Protein AF-A0AAW0R6T5-F1 (afdb_monomer_lite)

Organism: NCBI:txid1337665

pLDDT: mean 81.24, std 14.95, range [31.89, 95.31]

Sequence (144 aa):
MGNAESLDEQLVSYKEAVDYGQTMMRCGTCSRRPEYLMFFTFLSDRLLQLAETVTERITTQQGSSSEAHLPVAFGGLEIDSGPEWVLLVSMMVVLQLGALQQLIGQLKASTLEARAEVVHAKAAKTEKKLEELIERITSKFKRY

Secondary structure (DSSP, 8-state):
--SHHHHHHHHHHHHHHHHHHHHHHHSTTGGG-HHHHHHHHHHHHHHHHHHHHHHHHHHHHHT--S-----EEETTEEES-HHHHHHHHHHHHHHHHHHHHHHHHHHHHHHHHTT-HHHHHHHHHHHHHHHHHHHHHHHHHTT-

Radius of gyration: 17.22 Å; chains: 1; bounding box: 47×30×44 Å

Foldseek 3Di:
DPDQVVLQVLLVVLVVLLVVLVVLLPPPVSLQDVVNLLVLLVSLLVSLVSLVVLLVVLVVVVVPPDDDQPQRDHPNDGDSDSVVVSVVSLVSSLVSLVSSLVSLVSSLVSCVVNVVVVSNVSSVVSNVSSVVVSCVSVVVVVVD

Structure (mmCIF, N/CA/C/O backbone):
data_AF-A0AAW0R6T5-F1
#
_entry.id   AF-A0AAW0R6T5-F1
#
loop_
_atom_site.group_PDB
_atom_site.id
_atom_site.type_symbol
_atom_site.label_atom_id
_atom_site.label_alt_id
_atom_site.label_comp_id
_atom_site.label_asym_id
_atom_site.label_entity_id
_atom_site.label_seq_id
_atom_site.pdbx_PDB_ins_code
_atom_site.Cartn_x
_atom_site.Cartn_y
_atom_site.Cartn_z
_atom_site.occupancy
_atom_site.B_iso_or_equiv
_atom_site.auth_seq_id
_atom_site.auth_comp_id
_atom_site.auth_asym_id
_atom_site.auth_atom_id
_atom_site.pdbx_PDB_model_num
ATOM 1 N N . MET A 1 1 ? 20.704 -13.954 -14.835 1.00 31.89 1 MET A N 1
ATOM 2 C CA . MET A 1 1 ? 19.326 -14.315 -15.234 1.00 31.89 1 MET A CA 1
ATOM 3 C C . MET A 1 1 ? 18.282 -14.209 -14.108 1.00 31.89 1 MET A C 1
ATOM 5 O O . MET A 1 1 ? 17.119 -14.336 -14.426 1.00 31.89 1 MET A O 1
ATOM 9 N N . GLY A 1 2 ? 18.607 -13.898 -12.840 1.00 46.16 2 GLY A N 1
ATOM 10 C CA . GLY A 1 2 ? 17.632 -14.012 -11.728 1.00 46.16 2 GLY A CA 1
ATOM 11 C C . GLY A 1 2 ? 16.901 -12.748 -11.231 1.00 46.16 2 GLY A C 1
ATOM 12 O O . GLY A 1 2 ? 16.327 -12.804 -10.152 1.00 46.16 2 GLY A O 1
ATOM 13 N N . ASN A 1 3 ? 16.941 -11.604 -11.929 1.00 54.88 3 ASN A N 1
ATOM 14 C CA . ASN A 1 3 ? 16.379 -10.350 -11.383 1.00 54.88 3 ASN A CA 1
ATOM 15 C C . ASN A 1 3 ? 14.966 -10.012 -11.887 1.00 54.88 3 ASN A C 1
ATOM 17 O O . ASN A 1 3 ? 14.159 -9.528 -11.095 1.00 54.88 3 ASN A O 1
ATOM 21 N N . ALA A 1 4 ? 14.664 -10.278 -13.161 1.00 53.62 4 ALA A N 1
ATOM 22 C CA . ALA A 1 4 ? 13.377 -9.947 -13.781 1.00 53.62 4 ALA A CA 1
ATOM 23 C C . ALA A 1 4 ? 12.228 -10.824 -13.258 1.00 53.62 4 ALA A C 1
ATOM 25 O O . ALA A 1 4 ? 11.238 -10.297 -12.763 1.00 53.62 4 ALA A O 1
ATOM 26 N N . GLU A 1 5 ? 12.415 -12.149 -13.242 1.00 57.56 5 GLU A N 1
ATOM 27 C CA . GLU A 1 5 ? 11.428 -13.100 -12.701 1.00 57.56 5 GLU A CA 1
ATOM 28 C C . GLU A 1 5 ? 11.093 -12.789 -11.232 1.00 57.56 5 GLU A C 1
ATOM 30 O O . GLU A 1 5 ? 9.931 -12.791 -10.836 1.00 57.56 5 GLU A O 1
ATOM 35 N N . SER A 1 6 ? 12.096 -12.379 -10.444 1.00 73.19 6 SER A N 1
ATOM 36 C CA . SER A 1 6 ? 11.890 -11.999 -9.041 1.00 73.19 6 SER A CA 1
ATOM 37 C C . SER A 1 6 ? 11.040 -10.737 -8.860 1.00 73.19 6 SER A C 1
ATOM 39 O O . SER A 1 6 ? 10.431 -10.561 -7.804 1.00 73.19 6 SER A O 1
ATOM 41 N N . LEU A 1 7 ? 11.042 -9.823 -9.837 1.00 74.88 7 LEU A N 1
ATOM 42 C CA . LEU A 1 7 ? 10.277 -8.579 -9.785 1.00 74.88 7 LEU A CA 1
ATOM 43 C C . LEU A 1 7 ? 8.826 -8.833 -10.190 1.00 74.88 7 LEU A C 1
ATOM 45 O O . LEU A 1 7 ? 7.924 -8.366 -9.501 1.00 74.88 7 LEU A O 1
ATOM 49 N N . ASP A 1 8 ? 8.610 -9.603 -11.253 1.00 76.69 8 ASP A N 1
ATOM 50 C CA . ASP A 1 8 ? 7.272 -9.970 -11.718 1.00 76.69 8 ASP A CA 1
ATOM 51 C C . ASP A 1 8 ? 6.507 -10.726 -10.626 1.00 76.69 8 ASP A C 1
ATOM 53 O O . ASP A 1 8 ? 5.381 -10.357 -10.290 1.00 76.69 8 ASP A O 1
ATOM 57 N N . GLU A 1 9 ? 7.149 -11.702 -9.978 1.00 81.56 9 GLU A N 1
ATOM 58 C CA . GLU A 1 9 ? 6.579 -12.419 -8.832 1.00 81.56 9 GLU A CA 1
ATOM 59 C C . GLU A 1 9 ? 6.234 -11.480 -7.667 1.00 81.56 9 GLU A C 1
ATOM 61 O O . GLU A 1 9 ? 5.166 -11.599 -7.063 1.00 81.56 9 GLU A O 1
ATOM 66 N N . GLN A 1 10 ? 7.106 -10.512 -7.362 1.00 82.38 10 GLN A N 1
ATOM 67 C CA . GLN A 1 10 ? 6.854 -9.527 -6.307 1.00 82.38 10 GLN A CA 1
ATOM 68 C C . GLN A 1 10 ? 5.669 -8.622 -6.645 1.00 82.38 10 GLN A C 1
ATOM 70 O O . GLN A 1 10 ? 4.834 -8.371 -5.778 1.00 82.38 10 GLN A O 1
ATOM 75 N N . LEU A 1 11 ? 5.569 -8.151 -7.889 1.00 82.38 11 LEU A N 1
ATOM 76 C CA . LEU A 1 11 ? 4.473 -7.295 -8.335 1.00 82.38 11 LEU A CA 1
ATOM 77 C C . LEU A 1 11 ? 3.144 -8.063 -8.361 1.00 82.38 11 LEU A C 1
ATOM 79 O O . LEU A 1 11 ? 2.123 -7.517 -7.941 1.00 82.38 11 LEU A O 1
ATOM 83 N N . VAL A 1 12 ? 3.145 -9.321 -8.805 1.00 86.56 12 VAL A N 1
ATOM 84 C CA . VAL A 1 12 ? 1.956 -10.185 -8.776 1.00 86.56 12 VAL A CA 1
ATOM 85 C C . VAL A 1 12 ? 1.524 -10.446 -7.336 1.00 86.56 12 VAL A C 1
ATOM 87 O O . VAL A 1 12 ? 0.376 -10.173 -6.993 1.00 86.56 12 VAL A O 1
ATOM 90 N N . SER A 1 13 ? 2.445 -10.873 -6.468 1.00 86.62 13 SER A N 1
ATOM 91 C CA . SER A 1 13 ? 2.144 -11.136 -5.057 1.00 86.62 13 SER A CA 1
ATOM 92 C C . SER A 1 13 ? 1.634 -9.885 -4.336 1.00 86.62 13 SER A C 1
ATOM 94 O O . SER A 1 13 ? 0.684 -9.962 -3.555 1.00 86.62 13 SER A O 1
ATOM 96 N N . TYR A 1 14 ? 2.208 -8.716 -4.637 1.00 89.50 14 TYR A N 1
ATOM 97 C CA . TYR A 1 14 ? 1.734 -7.436 -4.119 1.00 89.50 14 TYR A CA 1
ATOM 98 C C . TYR A 1 14 ? 0.285 -7.180 -4.522 1.00 89.50 14 TYR A C 1
ATOM 100 O O . TYR A 1 14 ? -0.553 -6.870 -3.673 1.00 89.50 14 TYR A O 1
ATOM 108 N N . LYS A 1 15 ? -0.012 -7.304 -5.821 1.00 89.62 15 LYS A N 1
ATOM 109 C CA . LYS A 1 15 ? -1.356 -7.091 -6.353 1.00 89.62 15 LYS A CA 1
ATOM 110 C C . LYS A 1 15 ? -2.359 -8.022 -5.676 1.00 89.62 15 LYS A C 1
ATOM 112 O O . LYS A 1 15 ? -3.363 -7.545 -5.159 1.00 89.62 15 LYS A O 1
ATOM 117 N N . GLU A 1 16 ? -2.067 -9.318 -5.631 1.00 92.25 16 GLU A N 1
ATOM 118 C CA . GLU A 1 16 ? -2.947 -10.307 -5.007 1.00 92.25 16 GLU A CA 1
ATOM 119 C C . GLU A 1 16 ? -3.196 -9.983 -3.532 1.00 92.25 16 GLU A C 1
ATOM 121 O O . GLU A 1 16 ? -4.340 -9.982 -3.081 1.00 92.25 16 GLU A O 1
ATOM 126 N N . ALA A 1 17 ? -2.148 -9.642 -2.780 1.00 92.81 17 ALA A N 1
ATOM 127 C CA . ALA A 1 17 ? -2.273 -9.268 -1.377 1.00 92.81 17 ALA A CA 1
ATOM 128 C C . ALA A 1 17 ? -3.179 -8.040 -1.171 1.00 92.81 17 ALA A C 1
ATOM 130 O O . ALA A 1 17 ? -3.994 -8.029 -0.243 1.00 92.81 17 ALA A O 1
ATOM 131 N N . VAL A 1 18 ? -3.072 -7.025 -2.036 1.00 92.62 18 VAL A N 1
ATOM 132 C CA . VAL A 1 18 ? -3.961 -5.856 -2.000 1.00 92.62 18 VAL A CA 1
ATOM 133 C C . VAL A 1 18 ? -5.393 -6.244 -2.363 1.00 92.62 18 VAL A C 1
ATOM 135 O O . VAL A 1 18 ? -6.311 -5.875 -1.631 1.00 92.62 18 VAL A O 1
ATOM 138 N N . ASP A 1 19 ? -5.598 -7.016 -3.428 1.00 92.19 19 ASP A N 1
ATOM 139 C CA . ASP A 1 19 ? -6.926 -7.428 -3.900 1.00 92.19 19 ASP A CA 1
ATOM 140 C C . ASP A 1 19 ? -7.666 -8.268 -2.840 1.00 92.19 19 ASP A C 1
ATOM 142 O O . ASP A 1 19 ? -8.844 -8.024 -2.536 1.00 92.19 19 ASP A O 1
ATOM 146 N N . TYR A 1 20 ? -6.967 -9.212 -2.199 1.00 91.44 20 TYR A N 1
ATOM 147 C CA . TYR A 1 20 ? -7.505 -9.976 -1.071 1.00 91.44 20 TYR A CA 1
ATOM 148 C C . TYR A 1 20 ? -7.811 -9.077 0.125 1.00 91.44 20 TYR A C 1
ATOM 150 O O . TYR A 1 20 ? -8.888 -9.191 0.718 1.00 91.44 20 TYR A O 1
ATOM 158 N N . GLY A 1 21 ? -6.904 -8.154 0.456 1.00 91.50 21 GLY A N 1
ATOM 159 C CA . GLY A 1 21 ? -7.107 -7.183 1.526 1.00 91.50 21 GLY A CA 1
ATOM 160 C C . GLY A 1 21 ? -8.363 -6.344 1.309 1.00 91.50 21 GLY A C 1
ATOM 161 O O . GLY A 1 21 ? -9.222 -6.279 2.185 1.00 91.50 21 GLY A O 1
ATOM 162 N N . GLN A 1 22 ? -8.531 -5.774 0.116 1.00 92.12 22 GLN A N 1
ATOM 163 C CA . GLN A 1 22 ? -9.703 -4.973 -0.238 1.00 92.12 22 GLN A CA 1
ATOM 164 C C . GLN A 1 22 ? -10.993 -5.797 -0.186 1.00 92.12 22 GLN A C 1
ATOM 166 O O . GLN A 1 22 ? -12.016 -5.331 0.319 1.00 92.12 22 GLN A O 1
ATOM 171 N N . THR A 1 23 ? -10.956 -7.038 -0.671 1.00 91.62 23 THR A N 1
ATOM 172 C CA . THR A 1 23 ? -12.111 -7.942 -0.621 1.00 91.62 23 THR A CA 1
ATOM 173 C C . THR A 1 23 ? -12.524 -8.230 0.821 1.00 91.62 23 THR A C 1
ATOM 175 O O . THR A 1 23 ? -13.706 -8.146 1.158 1.00 91.62 23 THR A O 1
ATOM 178 N N . MET A 1 24 ? -11.561 -8.498 1.704 1.00 90.12 24 MET A N 1
ATOM 179 C CA . MET A 1 24 ? -11.838 -8.702 3.124 1.00 90.12 24 MET A CA 1
ATOM 180 C C . MET A 1 24 ? -12.328 -7.426 3.817 1.00 90.12 24 MET A C 1
ATOM 182 O O . MET A 1 24 ? -13.231 -7.504 4.646 1.00 90.12 24 MET A O 1
ATOM 186 N N . MET A 1 25 ? -11.811 -6.251 3.456 1.00 88.88 25 MET A N 1
ATOM 187 C CA . MET A 1 25 ? -12.280 -4.973 4.005 1.00 88.88 25 MET A CA 1
ATOM 188 C C . MET A 1 25 ? -13.727 -4.643 3.614 1.00 88.88 25 MET A C 1
ATOM 190 O O . MET A 1 25 ? -14.427 -3.963 4.363 1.00 88.88 25 MET A O 1
ATOM 194 N N . ARG A 1 26 ? -14.220 -5.167 2.485 1.00 89.50 26 ARG A N 1
ATOM 195 C CA . ARG A 1 26 ? -15.638 -5.063 2.091 1.00 89.50 26 ARG A CA 1
ATOM 196 C C . ARG A 1 26 ? -16.552 -6.022 2.858 1.00 89.50 26 ARG A C 1
ATOM 198 O O . ARG A 1 26 ? -17.766 -5.827 2.869 1.00 89.50 26 ARG A O 1
ATOM 205 N N . CYS A 1 27 ? -16.007 -7.050 3.506 1.00 90.00 27 CYS A N 1
ATOM 206 C CA . CYS A 1 27 ? -16.792 -7.956 4.335 1.00 90.00 27 CYS A CA 1
ATOM 207 C C . CYS A 1 27 ? -17.103 -7.297 5.687 1.00 90.00 27 CYS A C 1
ATOM 209 O O . CYS A 1 27 ? -16.205 -7.072 6.497 1.00 90.00 27 CYS A O 1
ATOM 211 N N . GLY A 1 28 ? -18.387 -7.046 5.965 1.00 84.38 28 GLY A N 1
ATOM 212 C CA . GLY A 1 28 ? -18.832 -6.358 7.187 1.00 84.38 28 GLY A CA 1
ATOM 213 C C . GLY A 1 28 ? -18.479 -7.069 8.500 1.00 84.38 28 GLY A C 1
ATOM 214 O O . GLY A 1 28 ? -18.432 -6.435 9.553 1.00 84.38 28 GLY A O 1
ATOM 215 N N . THR A 1 29 ? -18.209 -8.376 8.459 1.00 86.56 29 THR A N 1
ATOM 216 C CA . THR A 1 29 ? -17.690 -9.120 9.615 1.00 86.56 29 THR A CA 1
ATOM 217 C C . THR A 1 29 ? -16.179 -8.961 9.742 1.00 86.56 29 THR A C 1
ATOM 219 O O . THR A 1 29 ? -15.680 -8.744 10.842 1.00 86.56 29 THR A O 1
ATOM 222 N N . CYS A 1 30 ? -15.436 -9.057 8.636 1.00 87.62 30 CYS A N 1
ATOM 223 C CA . CYS A 1 30 ? -13.978 -8.998 8.669 1.00 87.62 30 CYS A CA 1
ATOM 224 C C . CYS A 1 30 ? -13.464 -7.600 9.028 1.00 87.62 30 CYS A C 1
ATOM 226 O O . CYS A 1 30 ? -12.537 -7.477 9.825 1.00 87.62 30 CYS A O 1
ATOM 228 N N . SER A 1 31 ? -14.104 -6.551 8.510 1.00 87.75 31 SER A N 1
ATOM 229 C CA . SER A 1 31 ? -13.693 -5.160 8.718 1.00 87.75 31 SER A CA 1
ATOM 230 C C . SER A 1 31 ? -13.875 -4.656 10.151 1.00 87.75 31 SER A C 1
ATOM 232 O O . SER A 1 31 ? -13.357 -3.605 10.501 1.00 87.75 31 SER A O 1
ATOM 234 N N . ARG A 1 32 ? -14.577 -5.391 11.017 1.00 86.88 32 ARG A N 1
ATOM 235 C CA . ARG A 1 32 ? -14.823 -4.978 12.411 1.00 86.88 32 ARG A CA 1
ATOM 236 C C . ARG A 1 32 ? -14.020 -5.760 13.436 1.00 86.88 32 ARG A C 1
ATOM 238 O O . ARG A 1 32 ? -13.994 -5.381 14.604 1.00 86.88 32 ARG A O 1
ATOM 245 N N . ARG A 1 33 ? -13.382 -6.859 13.028 1.00 89.56 33 ARG A N 1
ATOM 246 C CA . ARG A 1 33 ? -12.624 -7.696 13.957 1.00 89.56 33 ARG A CA 1
ATOM 247 C C . ARG A 1 33 ? -11.239 -7.096 14.197 1.00 89.56 33 ARG A C 1
ATOM 249 O O . ARG A 1 33 ? -10.490 -6.910 13.234 1.00 89.56 33 ARG A O 1
ATOM 256 N N . PRO A 1 34 ? -10.872 -6.812 15.456 1.00 86.62 34 PRO A N 1
ATOM 257 C CA . PRO A 1 34 ? -9.607 -6.158 15.776 1.00 86.62 34 PRO A CA 1
ATOM 258 C C . PRO A 1 34 ? -8.392 -6.974 15.321 1.00 86.62 34 PRO A C 1
ATOM 260 O O . PRO A 1 34 ? -7.385 -6.394 14.920 1.00 86.62 34 PRO A O 1
ATOM 263 N N . GLU A 1 35 ? -8.489 -8.305 15.312 1.00 89.81 35 GLU A N 1
ATOM 264 C CA . GLU A 1 35 ? -7.421 -9.191 14.846 1.00 89.81 35 GLU A CA 1
ATOM 265 C C . GLU A 1 35 ? -7.139 -8.993 13.353 1.00 89.81 35 GLU A C 1
ATOM 267 O O . GLU A 1 35 ? -5.981 -8.921 12.940 1.00 89.81 35 GLU A O 1
ATOM 272 N N . TYR A 1 36 ? -8.193 -8.839 12.546 1.00 90.75 36 TYR A N 1
ATOM 273 C CA . TYR A 1 36 ? -8.057 -8.597 11.113 1.00 90.75 36 TYR A CA 1
ATOM 274 C C . TYR A 1 36 ? -7.595 -7.175 10.817 1.00 90.75 36 TYR A C 1
ATOM 276 O O . TYR A 1 36 ? -6.717 -6.993 9.983 1.00 90.75 36 TYR A O 1
ATOM 284 N N . LEU A 1 37 ? -8.094 -6.171 11.540 1.00 91.31 37 LEU A N 1
ATOM 285 C CA . LEU A 1 37 ? -7.618 -4.790 11.401 1.00 91.31 37 LEU A CA 1
ATOM 286 C C . LEU A 1 37 ? -6.115 -4.673 11.697 1.00 91.31 37 LEU A C 1
ATOM 288 O O . LEU A 1 37 ? -5.358 -4.026 10.968 1.00 91.31 37 LEU A O 1
ATOM 292 N N . MET A 1 38 ? -5.664 -5.352 12.750 1.00 91.75 38 MET A N 1
ATOM 293 C CA . MET A 1 38 ? -4.253 -5.434 13.094 1.00 91.75 38 MET A CA 1
ATOM 294 C C . MET A 1 38 ? -3.452 -6.163 12.008 1.00 91.75 38 MET A C 1
ATOM 296 O O . MET A 1 38 ? -2.427 -5.637 11.569 1.00 91.75 38 MET A O 1
ATOM 300 N N . PHE A 1 39 ? -3.939 -7.308 11.516 1.00 92.56 39 PHE A N 1
ATOM 301 C CA . PHE A 1 39 ? -3.338 -8.011 10.379 1.00 92.56 39 PHE A CA 1
ATOM 302 C C . PHE A 1 39 ? -3.216 -7.112 9.142 1.00 92.56 39 PHE A C 1
ATOM 304 O O . PHE A 1 39 ? -2.131 -7.024 8.576 1.00 92.56 39 PHE A O 1
ATOM 311 N N . PHE A 1 40 ? -4.263 -6.376 8.759 1.00 92.75 40 PHE A N 1
ATOM 312 C CA . PHE A 1 40 ? -4.216 -5.472 7.604 1.00 92.75 40 PHE A CA 1
ATOM 313 C C . PHE A 1 40 ? -3.240 -4.325 7.783 1.00 92.75 40 PHE A C 1
ATOM 315 O O . PHE A 1 40 ? -2.629 -3.886 6.812 1.00 92.75 40 PHE A O 1
ATOM 322 N N . THR A 1 41 ? -3.036 -3.866 9.014 1.00 92.50 41 THR A N 1
ATOM 323 C CA . THR A 1 41 ? -2.012 -2.858 9.281 1.00 92.50 41 THR A CA 1
ATOM 324 C C . THR A 1 41 ? -0.615 -3.438 9.076 1.00 92.50 41 THR A C 1
ATOM 326 O O . THR A 1 41 ? 0.222 -2.810 8.434 1.00 92.50 41 THR A O 1
ATOM 329 N N . PHE A 1 42 ? -0.360 -4.659 9.562 1.00 92.19 42 PHE A N 1
ATOM 330 C CA . PHE A 1 42 ? 0.902 -5.358 9.297 1.00 92.19 42 PHE A CA 1
ATO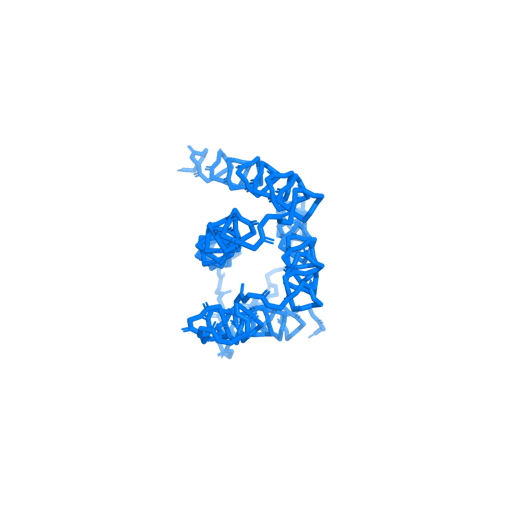M 331 C C . PHE A 1 42 ? 1.108 -5.651 7.810 1.00 92.19 42 PHE A C 1
ATOM 333 O O . PHE A 1 42 ? 2.211 -5.458 7.301 1.00 92.19 42 PHE A O 1
ATOM 340 N N . LEU A 1 43 ? 0.057 -6.078 7.110 1.00 92.81 43 LEU A N 1
ATOM 341 C CA . LEU A 1 43 ? 0.092 -6.312 5.673 1.00 92.81 43 LEU A CA 1
ATOM 342 C C . LEU A 1 43 ? 0.421 -5.018 4.922 1.00 92.81 43 LEU A C 1
ATOM 344 O O . LEU A 1 43 ? 1.311 -5.020 4.080 1.00 92.81 43 LEU A O 1
ATOM 348 N N . SER A 1 44 ? -0.230 -3.908 5.277 1.00 93.19 44 SER A N 1
ATOM 349 C CA . SER A 1 44 ? 0.004 -2.602 4.652 1.00 93.19 44 SER A CA 1
ATOM 350 C C . SER A 1 44 ? 1.439 -2.117 4.867 1.00 93.19 44 SER A C 1
ATOM 352 O O . SER A 1 44 ? 2.084 -1.674 3.920 1.00 93.19 44 SER A O 1
ATOM 354 N N . ASP A 1 45 ? 1.973 -2.268 6.084 1.00 92.81 45 ASP A N 1
ATOM 355 C CA . ASP A 1 45 ? 3.380 -1.975 6.381 1.00 92.81 45 ASP A CA 1
ATOM 356 C C . ASP A 1 45 ? 4.330 -2.845 5.544 1.00 92.81 45 ASP A C 1
ATOM 358 O O . ASP A 1 45 ? 5.344 -2.359 5.041 1.00 92.81 45 ASP A O 1
ATOM 362 N N . ARG A 1 46 ? 4.018 -4.138 5.390 1.00 91.75 46 ARG A N 1
ATOM 363 C CA . ARG A 1 46 ? 4.861 -5.063 4.629 1.00 91.75 46 ARG A CA 1
ATOM 364 C C . ARG A 1 46 ? 4.842 -4.758 3.135 1.00 91.75 46 ARG A C 1
ATOM 366 O O . ARG A 1 46 ? 5.897 -4.783 2.506 1.00 91.75 46 ARG A O 1
ATOM 373 N N . LEU A 1 47 ? 3.670 -4.454 2.586 1.00 91.94 47 LEU A N 1
ATOM 374 C CA . LEU A 1 47 ? 3.514 -4.039 1.196 1.00 91.94 47 LEU A CA 1
ATOM 375 C C . LEU A 1 47 ? 4.274 -2.736 0.940 1.00 91.94 47 LEU A C 1
ATOM 377 O O . LEU A 1 47 ? 5.036 -2.656 -0.018 1.00 91.94 47 LEU A O 1
ATOM 38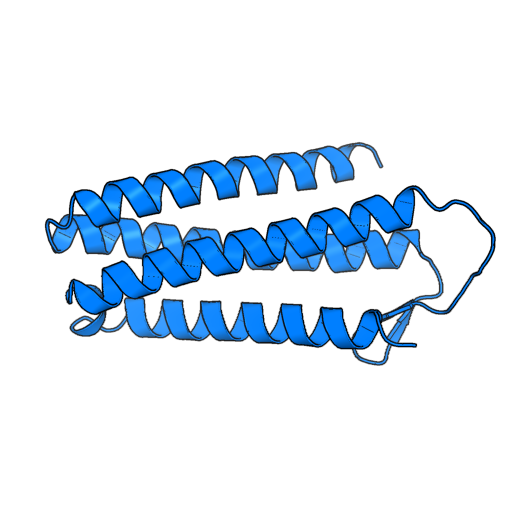1 N N . LEU A 1 48 ? 4.180 -1.755 1.839 1.00 92.75 48 LEU A N 1
ATOM 382 C CA . LEU A 1 48 ? 4.962 -0.526 1.726 1.00 92.75 48 LEU A CA 1
ATOM 383 C C . LEU A 1 48 ? 6.477 -0.802 1.657 1.00 92.75 48 LEU A C 1
ATOM 385 O O . LEU A 1 48 ? 7.139 -0.302 0.753 1.00 92.75 48 LEU A O 1
ATOM 389 N N . GLN A 1 49 ? 7.015 -1.653 2.538 1.00 90.19 49 GLN A N 1
ATOM 390 C CA . GLN A 1 49 ? 8.439 -2.034 2.515 1.00 90.19 49 GLN A CA 1
ATOM 391 C C . GLN A 1 49 ? 8.855 -2.730 1.211 1.00 90.19 49 GLN A C 1
ATOM 393 O O . GLN A 1 49 ? 9.964 -2.521 0.713 1.00 90.19 49 GLN A O 1
ATOM 398 N N . LEU A 1 50 ? 7.985 -3.580 0.657 1.00 87.69 50 LEU A N 1
ATOM 399 C CA . LEU A 1 50 ? 8.237 -4.222 -0.633 1.00 87.69 50 LEU A CA 1
ATOM 400 C C . LEU A 1 50 ? 8.312 -3.178 -1.749 1.00 87.69 50 LEU A C 1
ATOM 402 O O . LEU A 1 50 ? 9.250 -3.204 -2.542 1.00 87.69 50 LEU A O 1
ATOM 406 N N . ALA A 1 51 ? 7.389 -2.216 -1.769 1.00 87.75 51 ALA A N 1
ATOM 407 C CA . ALA A 1 51 ? 7.416 -1.148 -2.759 1.00 87.75 51 ALA A CA 1
ATOM 408 C C . ALA A 1 51 ? 8.642 -0.229 -2.613 1.00 87.75 51 ALA A C 1
ATOM 410 O O . ALA A 1 51 ? 9.218 0.180 -3.623 1.00 87.75 51 ALA A O 1
ATOM 411 N N . GLU A 1 52 ? 9.092 0.055 -1.386 1.00 88.75 52 GLU A N 1
ATOM 412 C CA . GLU A 1 52 ? 10.360 0.754 -1.136 1.00 88.75 52 GLU A CA 1
ATOM 413 C C . GLU A 1 52 ? 11.544 -0.022 -1.726 1.00 88.75 52 GLU A C 1
ATOM 415 O O . GLU A 1 52 ? 12.319 0.539 -2.499 1.00 88.75 52 GLU A O 1
ATOM 420 N N . THR A 1 53 ? 11.624 -1.326 -1.448 1.00 85.44 53 THR A N 1
ATOM 421 C CA . THR A 1 53 ? 12.693 -2.209 -1.946 1.00 85.44 53 THR A CA 1
ATOM 422 C C . THR A 1 53 ? 12.726 -2.249 -3.475 1.00 85.44 53 THR A C 1
ATOM 424 O O . THR A 1 53 ? 13.791 -2.139 -4.084 1.00 85.44 53 THR A O 1
ATOM 427 N N . VAL A 1 54 ? 11.563 -2.396 -4.116 1.00 81.81 54 VAL A N 1
ATOM 428 C CA . VAL A 1 54 ? 11.445 -2.393 -5.581 1.00 81.81 54 VAL A CA 1
ATOM 429 C C . VAL A 1 54 ? 11.886 -1.042 -6.150 1.00 81.81 54 VAL A C 1
ATOM 431 O O . VAL A 1 54 ? 12.685 -0.996 -7.083 1.00 81.81 54 VAL A O 1
ATOM 434 N N . THR A 1 55 ? 11.450 0.062 -5.540 1.00 82.44 55 THR A N 1
ATOM 435 C CA . THR A 1 55 ? 11.836 1.420 -5.952 1.00 82.44 55 THR A CA 1
ATOM 436 C C . THR A 1 55 ? 13.347 1.641 -5.852 1.00 82.44 55 THR A C 1
ATOM 438 O O . THR A 1 55 ? 13.960 2.188 -6.770 1.00 82.44 55 THR A O 1
ATOM 441 N N . GLU A 1 56 ? 13.975 1.202 -4.762 1.00 83.44 56 GLU A N 1
ATOM 442 C CA . GLU A 1 56 ? 15.424 1.307 -4.570 1.00 83.44 56 GLU A CA 1
ATOM 443 C C . GLU A 1 56 ? 16.194 0.516 -5.634 1.00 83.44 56 GLU A C 1
ATOM 445 O O . GLU A 1 56 ? 17.143 1.046 -6.223 1.00 83.44 56 GLU A O 1
ATOM 450 N N . ARG A 1 57 ? 15.747 -0.705 -5.959 1.00 78.25 57 ARG A N 1
ATOM 451 C CA . ARG A 1 57 ? 16.343 -1.542 -7.017 1.00 78.25 57 ARG A CA 1
ATOM 452 C C . ARG A 1 57 ? 16.289 -0.873 -8.388 1.00 78.25 57 ARG A C 1
ATOM 454 O O . ARG A 1 57 ? 17.298 -0.832 -9.086 1.00 78.25 57 ARG A O 1
ATOM 461 N N . ILE A 1 58 ? 15.147 -0.291 -8.748 1.00 73.69 58 ILE A N 1
ATOM 462 C CA . ILE A 1 58 ? 14.989 0.431 -10.019 1.00 73.69 58 ILE A CA 1
ATOM 463 C C . ILE A 1 58 ? 15.953 1.627 -10.074 1.00 73.69 58 ILE A C 1
ATOM 465 O O . ILE A 1 58 ? 16.632 1.849 -11.073 1.00 73.69 58 ILE A O 1
ATOM 469 N N . THR A 1 59 ? 16.073 2.380 -8.978 1.00 72.38 59 THR A N 1
ATOM 470 C CA . THR A 1 59 ? 16.922 3.585 -8.944 1.00 72.38 59 THR A CA 1
ATOM 471 C C . THR A 1 59 ? 18.420 3.283 -8.905 1.00 72.38 59 THR A C 1
ATOM 473 O O . THR A 1 59 ? 19.214 4.066 -9.416 1.00 72.38 59 THR A O 1
ATOM 476 N N . THR A 1 60 ? 18.827 2.149 -8.332 1.00 70.56 60 THR A N 1
ATOM 477 C CA . THR A 1 60 ? 20.233 1.709 -8.316 1.00 70.56 60 THR A CA 1
ATOM 478 C C . THR A 1 60 ? 20.675 1.162 -9.671 1.00 70.56 60 THR A C 1
ATOM 480 O O . THR A 1 60 ? 21.805 1.420 -10.091 1.00 70.56 60 THR A O 1
ATOM 483 N N . GLN A 1 61 ? 19.781 0.503 -10.414 1.00 65.25 61 GLN A N 1
ATOM 484 C CA . GLN A 1 61 ? 20.058 0.102 -11.796 1.00 65.25 61 GLN A CA 1
ATOM 485 C C . GLN A 1 61 ? 20.304 1.308 -12.718 1.00 65.25 61 GLN A C 1
ATOM 487 O O . GLN A 1 61 ? 21.188 1.239 -13.566 1.00 65.25 61 GLN A O 1
ATOM 492 N N . GLN A 1 62 ? 19.635 2.447 -12.496 1.00 58.88 62 GLN A N 1
ATOM 493 C CA . GLN A 1 62 ? 19.883 3.683 -13.257 1.00 58.88 62 GLN A CA 1
ATOM 494 C C . GLN A 1 62 ? 21.278 4.300 -13.036 1.00 58.88 62 GLN A C 1
ATOM 496 O O . GLN A 1 62 ? 21.768 5.012 -13.906 1.00 58.88 62 GLN A O 1
ATOM 501 N N . GLY A 1 63 ? 21.922 4.059 -11.888 1.00 53.19 63 GLY A N 1
ATOM 502 C CA . GLY A 1 6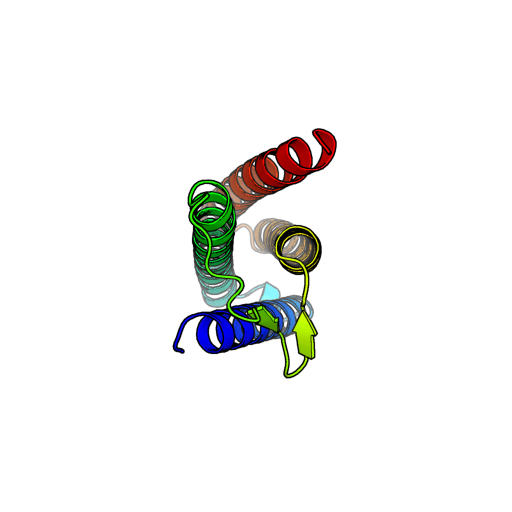3 ? 23.259 4.593 -11.584 1.00 53.19 63 GLY A CA 1
ATOM 503 C C . GLY A 1 63 ? 24.415 3.771 -12.164 1.00 53.19 63 GLY A C 1
ATOM 504 O O . GLY A 1 63 ? 25.568 4.194 -12.102 1.00 53.19 63 GLY A O 1
ATOM 505 N N . SER A 1 64 ? 24.117 2.597 -12.723 1.00 52.66 64 SER A N 1
ATOM 506 C CA . SER A 1 64 ? 25.095 1.621 -13.206 1.00 52.66 64 SER A CA 1
ATOM 507 C C . SER A 1 64 ? 25.316 1.783 -14.717 1.00 52.66 64 SER A C 1
ATOM 509 O O . SER A 1 64 ? 24.993 0.893 -15.497 1.00 52.66 64 SER A O 1
ATOM 511 N N . SER A 1 65 ? 25.833 2.937 -15.149 1.00 48.41 65 SER A N 1
ATOM 512 C CA . SER A 1 65 ? 26.148 3.237 -16.559 1.00 48.41 65 SER A CA 1
ATOM 513 C C . SER A 1 65 ? 27.376 2.470 -17.072 1.00 48.41 65 SER A C 1
ATOM 515 O O . SER A 1 65 ? 28.401 3.072 -17.384 1.00 48.41 65 SER A O 1
ATOM 517 N N . SER A 1 66 ? 27.302 1.143 -17.174 1.00 43.91 66 SER A N 1
ATOM 518 C CA . SER A 1 66 ? 28.313 0.363 -17.896 1.00 43.91 66 SER A CA 1
ATOM 519 C C . SER A 1 66 ? 27.656 -0.717 -18.758 1.00 43.91 66 SER A C 1
ATOM 521 O O . SER A 1 66 ? 27.294 -1.786 -18.281 1.00 43.91 66 SER A O 1
ATOM 523 N N . GLU A 1 67 ? 27.434 -0.343 -20.021 1.00 44.47 67 GLU A N 1
ATOM 524 C CA . GLU A 1 67 ? 27.475 -1.149 -21.256 1.00 44.47 67 GLU A CA 1
ATOM 525 C C . GLU A 1 67 ? 27.246 -2.669 -21.166 1.00 44.47 67 GLU A C 1
ATOM 527 O O . GLU A 1 67 ? 28.016 -3.473 -21.688 1.00 44.47 67 GLU A O 1
ATOM 532 N N . ALA A 1 68 ? 26.109 -3.083 -20.623 1.00 42.47 68 ALA A N 1
ATOM 533 C CA . ALA A 1 68 ? 25.510 -4.351 -21.004 1.00 42.47 68 ALA A CA 1
ATOM 534 C C . ALA A 1 68 ? 24.025 -4.106 -21.261 1.00 42.47 68 ALA A C 1
ATOM 536 O O . ALA A 1 68 ? 23.221 -4.086 -20.330 1.00 42.47 68 ALA A O 1
AT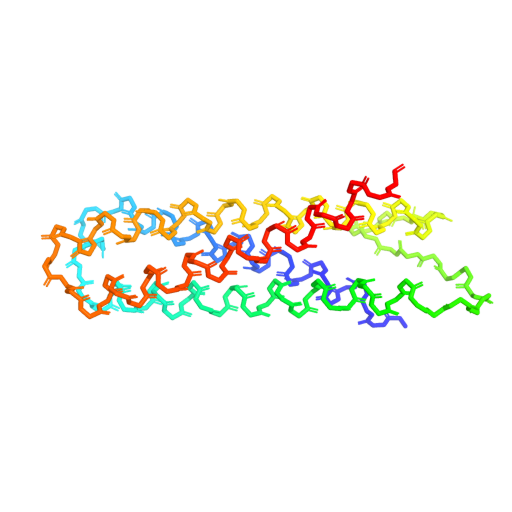OM 537 N N . HIS A 1 69 ? 23.671 -3.906 -22.536 1.00 49.09 69 HIS A N 1
ATOM 538 C CA . HIS A 1 69 ? 22.312 -4.096 -23.047 1.00 49.09 69 HIS A CA 1
ATOM 539 C C . HIS A 1 69 ? 21.941 -5.575 -22.864 1.00 49.09 69 HIS A C 1
ATOM 541 O O . HIS A 1 69 ? 21.921 -6.356 -23.811 1.00 49.09 69 HIS A O 1
ATOM 547 N N . LEU A 1 70 ? 21.749 -6.000 -21.618 1.00 48.25 70 LEU A N 1
ATOM 548 C CA . LEU A 1 70 ? 21.058 -7.242 -21.349 1.00 48.25 70 LEU A CA 1
ATOM 549 C C . LEU A 1 70 ? 19.579 -6.942 -21.563 1.00 48.25 70 LEU A C 1
ATOM 551 O O . LEU A 1 70 ? 19.081 -6.002 -20.936 1.00 48.25 70 LEU A O 1
ATOM 555 N N . PRO A 1 71 ? 18.889 -7.698 -22.424 1.00 52.72 71 PRO A N 1
ATOM 556 C CA . PRO A 1 71 ? 17.457 -7.546 -22.570 1.00 52.72 71 PRO A CA 1
ATOM 557 C C . PRO A 1 71 ? 16.792 -7.663 -21.209 1.00 52.72 71 PRO A C 1
ATOM 559 O O . PRO A 1 71 ? 16.971 -8.652 -20.486 1.00 52.72 71 PRO A O 1
ATOM 562 N N . VAL A 1 72 ? 16.075 -6.610 -20.824 1.00 61.59 72 VAL A N 1
ATOM 563 C CA . VAL A 1 72 ? 15.365 -6.602 -19.554 1.00 61.59 72 VAL A CA 1
ATOM 564 C C . VAL A 1 72 ? 13.982 -7.163 -19.833 1.00 61.59 72 VAL A C 1
ATOM 566 O O . VAL A 1 72 ? 13.133 -6.502 -20.425 1.00 61.59 72 VAL A O 1
ATOM 569 N N . ALA A 1 73 ? 13.791 -8.428 -19.468 1.00 59.22 73 ALA A N 1
ATOM 570 C CA . ALA A 1 73 ? 12.510 -9.092 -19.630 1.00 59.22 73 ALA A CA 1
ATOM 571 C C . ALA A 1 73 ? 11.497 -8.569 -18.599 1.00 59.22 73 ALA A C 1
ATOM 573 O O . ALA A 1 73 ? 11.846 -8.340 -17.438 1.00 59.22 73 ALA A O 1
ATOM 574 N N . PHE A 1 74 ? 10.247 -8.397 -19.020 1.00 60.50 74 PHE A N 1
ATOM 575 C CA . PHE A 1 74 ? 9.110 -8.102 -18.149 1.00 60.50 74 PHE A CA 1
ATOM 576 C C . PHE A 1 74 ? 7.885 -8.877 -18.641 1.00 60.50 74 PHE A C 1
ATOM 578 O O . PHE A 1 74 ? 7.427 -8.654 -19.761 1.00 60.50 74 PHE A O 1
ATOM 585 N N . GLY A 1 75 ? 7.364 -9.823 -17.856 1.00 59.16 75 GLY A N 1
ATOM 586 C CA . GLY A 1 75 ? 6.181 -10.606 -18.233 1.00 59.16 75 GLY A CA 1
ATOM 587 C C . GLY A 1 75 ? 6.322 -11.366 -19.561 1.00 59.16 75 GLY A C 1
ATOM 588 O O . GLY A 1 75 ? 5.348 -11.506 -20.297 1.00 59.16 75 GLY A O 1
ATOM 589 N N . GLY A 1 76 ? 7.539 -11.809 -19.897 1.00 63.06 76 GLY A N 1
ATOM 590 C CA . GLY A 1 76 ? 7.864 -12.476 -21.165 1.00 63.06 76 GLY A CA 1
ATOM 591 C C . GLY A 1 76 ? 8.103 -11.539 -22.358 1.00 63.06 76 GLY A C 1
ATOM 592 O O . GLY A 1 76 ? 8.399 -12.026 -23.446 1.00 63.06 76 GLY A O 1
ATOM 593 N N . LEU A 1 77 ? 7.999 -10.220 -22.169 1.00 61.66 77 LEU A N 1
ATOM 594 C CA . LEU A 1 77 ? 8.338 -9.215 -23.177 1.00 61.66 77 LEU A CA 1
ATOM 595 C C . LEU A 1 77 ? 9.795 -8.782 -23.018 1.00 61.66 77 LEU A C 1
ATOM 597 O O . LEU A 1 77 ? 10.238 -8.472 -21.913 1.00 61.66 77 LEU A O 1
ATOM 601 N N . GLU A 1 78 ? 10.523 -8.743 -24.127 1.00 67.38 78 GLU A N 1
ATOM 602 C CA . GLU A 1 78 ? 11.865 -8.173 -24.208 1.00 67.38 78 GLU A CA 1
ATOM 603 C C . GLU A 1 78 ? 11.737 -6.655 -24.380 1.00 67.38 78 GLU A C 1
ATOM 605 O O . GLU A 1 78 ? 11.102 -6.192 -25.327 1.00 67.38 78 GLU A O 1
ATOM 610 N N . ILE A 1 79 ? 12.257 -5.876 -23.424 1.00 66.56 79 ILE A N 1
ATOM 611 C CA . ILE A 1 79 ? 12.290 -4.414 -23.532 1.00 66.56 79 ILE A CA 1
ATOM 612 C C . ILE A 1 79 ? 13.701 -3.996 -23.945 1.00 66.56 79 ILE A C 1
ATOM 614 O O . ILE A 1 79 ? 14.647 -4.098 -23.161 1.00 66.56 79 ILE A O 1
ATOM 618 N N . ASP A 1 80 ? 13.818 -3.493 -25.174 1.00 65.75 80 ASP A N 1
ATOM 619 C CA . ASP A 1 80 ? 15.092 -3.130 -25.814 1.00 65.75 80 ASP A CA 1
ATOM 620 C C . ASP A 1 80 ? 15.715 -1.842 -25.236 1.00 65.75 80 ASP A C 1
ATOM 622 O O . ASP A 1 80 ? 16.879 -1.515 -25.490 1.00 65.75 80 ASP A O 1
ATOM 626 N N . SER A 1 81 ? 14.946 -1.102 -24.431 1.00 72.06 81 SER A N 1
ATOM 627 C CA . SER A 1 81 ? 15.311 0.196 -23.867 1.00 72.06 81 SER A CA 1
ATOM 628 C C . SER A 1 81 ? 15.222 0.192 -22.339 1.00 72.06 81 SER A C 1
ATOM 630 O O . SER A 1 81 ? 14.143 0.155 -21.747 1.00 72.06 81 SER A O 1
ATOM 632 N N . GLY A 1 82 ? 16.377 0.302 -21.674 1.00 72.44 82 GLY A N 1
ATOM 633 C CA . GLY A 1 82 ? 16.455 0.455 -20.215 1.00 72.44 82 GLY A CA 1
ATOM 634 C C . GLY A 1 82 ? 15.603 1.614 -19.663 1.00 72.44 82 GLY A C 1
ATOM 635 O O . GLY A 1 82 ? 14.887 1.408 -18.683 1.00 72.44 82 GLY A O 1
ATOM 636 N N . PRO A 1 83 ? 15.608 2.815 -20.278 1.00 75.25 83 PRO A N 1
ATOM 637 C CA . PRO A 1 83 ? 14.713 3.907 -19.890 1.00 75.25 83 PRO A CA 1
ATOM 638 C C . PRO A 1 83 ? 13.221 3.557 -19.966 1.00 75.25 83 PRO A C 1
ATOM 640 O O . PRO A 1 83 ? 12.471 3.905 -19.053 1.00 75.25 83 PRO A O 1
ATOM 643 N N . GLU A 1 84 ? 12.788 2.850 -21.014 1.00 76.00 84 GLU A N 1
ATOM 644 C CA . GLU A 1 84 ? 11.389 2.423 -21.162 1.00 76.00 84 GLU A CA 1
ATOM 645 C C . GLU A 1 84 ? 11.009 1.378 -20.114 1.00 76.00 84 GLU A C 1
ATOM 647 O O . GLU A 1 84 ? 9.938 1.478 -19.515 1.00 76.00 84 GLU A O 1
ATOM 652 N N . TRP A 1 85 ? 11.907 0.432 -19.821 1.00 78.06 85 TRP A N 1
ATOM 653 C CA . TRP A 1 85 ? 11.705 -0.537 -18.746 1.00 78.06 85 TRP A CA 1
ATOM 654 C C . TRP A 1 85 ? 11.538 0.165 -17.393 1.00 78.06 85 TRP A C 1
ATOM 656 O O . TRP A 1 85 ? 10.590 -0.117 -16.659 1.00 78.06 85 TRP A O 1
ATOM 666 N N . VAL A 1 86 ? 12.402 1.139 -17.078 1.00 77.81 86 VAL A N 1
ATOM 667 C CA . VAL A 1 86 ? 12.291 1.900 -15.825 1.00 77.81 86 VAL A CA 1
ATOM 668 C C . VAL A 1 86 ? 10.970 2.660 -15.764 1.00 77.81 86 VAL A C 1
ATOM 670 O O . VAL A 1 86 ? 10.311 2.635 -14.723 1.00 77.81 86 VAL A O 1
ATOM 673 N N . LEU A 1 87 ? 10.559 3.315 -16.852 1.00 80.06 87 LEU A N 1
ATOM 674 C CA . LEU A 1 87 ? 9.283 4.023 -16.908 1.00 80.06 87 LEU A CA 1
ATOM 675 C C . LEU A 1 87 ? 8.107 3.068 -16.657 1.00 80.06 87 LEU A C 1
ATOM 677 O O . LEU A 1 87 ? 7.268 3.355 -15.802 1.00 80.06 87 LEU A O 1
ATOM 681 N N . LEU A 1 88 ? 8.079 1.922 -17.344 1.00 81.31 88 LEU A N 1
ATOM 682 C CA . LEU A 1 88 ? 7.016 0.925 -17.233 1.00 81.31 88 LEU A CA 1
ATOM 683 C C . LEU A 1 88 ? 6.902 0.374 -15.809 1.00 81.31 88 LEU A C 1
ATOM 685 O O . LEU A 1 88 ? 5.833 0.449 -15.199 1.00 81.31 88 LEU A O 1
ATOM 689 N N . VAL A 1 89 ? 8.005 -0.134 -15.253 1.00 80.56 89 VAL A N 1
ATOM 690 C CA . VAL A 1 89 ? 8.007 -0.700 -13.899 1.00 80.56 89 VAL A CA 1
ATOM 691 C C . VAL A 1 89 ? 7.601 0.360 -12.882 1.00 80.56 89 VAL A C 1
ATOM 693 O O . VAL A 1 89 ? 6.825 0.090 -11.968 1.00 80.56 89 VAL A O 1
ATOM 696 N N . SER A 1 90 ? 8.062 1.594 -13.054 1.00 82.00 90 SER A N 1
ATOM 697 C CA . SER A 1 90 ? 7.725 2.669 -12.128 1.00 82.00 90 SER A CA 1
ATOM 698 C C . SER A 1 90 ? 6.256 3.068 -12.194 1.00 82.00 90 SER A C 1
ATOM 700 O O . SER A 1 90 ? 5.650 3.299 -11.149 1.00 82.00 90 SER A O 1
ATOM 702 N N . MET A 1 91 ? 5.647 3.088 -13.385 1.00 84.31 91 MET A N 1
ATOM 703 C CA . MET A 1 91 ? 4.198 3.262 -13.521 1.00 84.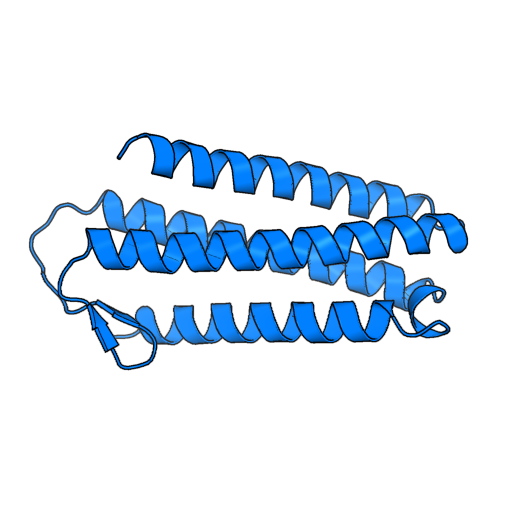31 91 MET A CA 1
ATOM 704 C C . MET A 1 91 ? 3.435 2.148 -12.798 1.00 84.31 91 MET A C 1
ATOM 706 O O . MET A 1 91 ? 2.468 2.428 -12.092 1.00 84.31 91 MET A O 1
ATOM 710 N N . MET A 1 92 ? 3.889 0.898 -12.910 1.00 84.62 92 MET A N 1
ATOM 711 C CA . MET A 1 92 ? 3.268 -0.226 -12.205 1.00 84.62 92 MET A CA 1
ATOM 712 C C . MET A 1 92 ? 3.393 -0.105 -10.688 1.00 84.62 92 MET A C 1
ATOM 714 O O . MET A 1 92 ? 2.407 -0.315 -9.983 1.00 84.62 92 MET A O 1
ATOM 718 N N . VAL A 1 93 ? 4.560 0.303 -10.185 1.00 87.19 93 VAL A N 1
ATOM 719 C CA . VAL A 1 93 ? 4.751 0.593 -8.759 1.00 87.19 93 VAL A CA 1
ATOM 720 C C . VAL A 1 93 ? 3.794 1.698 -8.313 1.00 87.19 93 VAL A C 1
ATOM 722 O O . VAL A 1 93 ? 3.094 1.517 -7.325 1.00 87.19 93 VAL A O 1
ATOM 725 N N . VAL A 1 94 ? 3.676 2.809 -9.050 1.00 87.94 94 VAL A N 1
ATOM 726 C CA . VAL A 1 94 ? 2.734 3.895 -8.709 1.00 87.94 94 VAL A CA 1
ATOM 727 C C . VAL A 1 94 ? 1.285 3.397 -8.659 1.00 87.94 94 VAL A C 1
ATOM 729 O O . VAL A 1 94 ? 0.563 3.724 -7.717 1.00 87.94 94 VAL A O 1
ATOM 732 N N . LEU A 1 95 ? 0.858 2.576 -9.624 1.00 88.00 95 LEU A N 1
ATOM 733 C CA . LEU A 1 95 ? -0.484 1.982 -9.624 1.00 88.00 95 LEU A CA 1
ATOM 734 C C . LEU A 1 95 ? -0.717 1.098 -8.390 1.00 88.00 95 LEU A C 1
ATOM 736 O O . LEU A 1 95 ? -1.766 1.186 -7.751 1.00 88.00 95 LEU A O 1
ATOM 740 N N . GLN A 1 96 ? 0.273 0.285 -8.023 1.00 89.44 96 GLN A N 1
ATOM 741 C CA . GLN A 1 96 ? 0.221 -0.562 -6.833 1.00 89.44 96 GLN A CA 1
ATOM 742 C C . GLN A 1 96 ? 0.172 0.250 -5.536 1.00 89.44 96 GLN A C 1
ATOM 744 O O . GLN A 1 96 ? -0.635 -0.050 -4.654 1.00 89.44 96 GLN A O 1
ATOM 749 N N . LEU A 1 97 ? 0.962 1.322 -5.442 1.00 91.88 97 LEU A N 1
ATOM 750 C CA . LEU A 1 97 ? 0.929 2.250 -4.313 1.00 91.88 97 LEU A CA 1
ATOM 751 C C . LEU A 1 97 ? -0.436 2.936 -4.181 1.00 91.88 97 LEU A C 1
ATOM 753 O O . LEU A 1 97 ? -0.941 3.069 -3.068 1.00 91.88 97 LEU A O 1
ATOM 757 N N . GLY A 1 98 ? -1.071 3.306 -5.296 1.00 92.31 98 GLY A N 1
ATOM 758 C CA . GLY A 1 98 ? -2.435 3.839 -5.293 1.00 92.31 98 GLY A CA 1
ATOM 759 C C . GLY A 1 98 ? -3.463 2.829 -4.770 1.00 92.31 98 GLY A C 1
ATOM 760 O O . GLY A 1 98 ? -4.326 3.176 -3.962 1.00 92.31 98 GLY A O 1
ATOM 761 N N . ALA A 1 99 ? -3.347 1.558 -5.161 1.00 92.56 99 ALA A N 1
ATOM 762 C CA . ALA A 1 99 ? -4.220 0.496 -4.659 1.00 92.56 99 ALA A CA 1
ATOM 763 C C . ALA A 1 99 ? -4.015 0.233 -3.152 1.00 92.56 99 ALA A C 1
ATOM 765 O O . ALA A 1 99 ? -4.988 0.034 -2.415 1.00 92.56 99 ALA A O 1
ATOM 766 N N . LEU A 1 100 ? -2.766 0.299 -2.672 1.00 94.62 100 LEU A N 1
ATOM 767 C CA . LEU A 1 100 ? -2.451 0.240 -1.244 1.00 94.62 100 LEU A CA 1
ATOM 768 C C . LEU A 1 100 ? -3.012 1.454 -0.488 1.00 94.62 100 LEU A C 1
ATOM 770 O O . LEU A 1 100 ? -3.554 1.289 0.602 1.00 94.62 100 LEU A O 1
ATOM 774 N N . GLN A 1 101 ? -2.951 2.656 -1.067 1.00 95.00 101 GLN A N 1
ATOM 775 C CA . GLN A 1 101 ? -3.522 3.862 -0.460 1.00 95.00 101 GLN A CA 1
ATOM 776 C C . GLN A 1 101 ? -5.031 3.708 -0.247 1.00 95.00 101 GLN A C 1
ATOM 778 O O . GLN A 1 101 ? -5.544 4.016 0.828 1.00 95.00 101 GLN A O 1
ATOM 783 N N . GLN A 1 102 ? -5.739 3.156 -1.236 1.00 94.25 102 GLN A N 1
ATOM 784 C CA . GLN A 1 102 ? -7.163 2.844 -1.103 1.00 94.25 102 GLN A CA 1
ATOM 785 C C . GLN A 1 102 ? -7.434 1.826 0.012 1.00 94.25 102 GLN A C 1
ATOM 787 O O . GLN A 1 102 ? -8.371 2.013 0.792 1.00 94.25 102 GLN A O 1
ATOM 792 N N . LEU A 1 103 ? -6.615 0.774 0.118 1.00 94.25 103 LEU A N 1
ATOM 793 C CA . LEU A 1 103 ? -6.732 -0.226 1.183 1.00 94.25 103 LEU A CA 1
ATOM 794 C C . LEU A 1 103 ? -6.521 0.398 2.572 1.00 94.25 103 LEU A C 1
ATOM 796 O O . LEU A 1 103 ? -7.315 0.154 3.480 1.00 94.25 103 LEU A O 1
ATOM 800 N N . ILE A 1 104 ? -5.496 1.239 2.735 1.00 95.19 104 ILE A N 1
ATOM 801 C CA . ILE A 1 104 ? -5.222 1.939 3.997 1.00 95.19 104 ILE A CA 1
ATOM 802 C C . ILE A 1 104 ? -6.356 2.914 4.342 1.00 95.19 104 ILE A C 1
ATOM 804 O O . ILE A 1 104 ? -6.769 2.983 5.499 1.00 95.19 104 ILE A O 1
ATOM 808 N N . GLY A 1 105 ? -6.916 3.616 3.354 1.00 94.06 105 GLY A N 1
ATOM 809 C CA . GLY A 1 105 ? -8.078 4.484 3.552 1.00 94.06 105 GLY A CA 1
ATOM 810 C C . GLY A 1 105 ? -9.296 3.719 4.083 1.00 94.06 105 GLY A C 1
ATOM 811 O O . GLY A 1 105 ? -9.916 4.138 5.064 1.00 94.06 105 GLY A O 1
ATOM 812 N N . GLN A 1 106 ? -9.597 2.553 3.501 1.00 93.25 106 GLN A N 1
ATOM 813 C CA . GLN A 1 106 ? -10.655 1.661 3.995 1.00 93.25 106 GLN A CA 1
ATOM 814 C C . GLN A 1 106 ? -10.354 1.164 5.414 1.00 93.25 106 GLN A C 1
ATOM 816 O O . GLN A 1 106 ? -11.224 1.205 6.282 1.00 93.25 106 GLN A O 1
ATOM 821 N N . LEU A 1 107 ? -9.110 0.755 5.679 1.00 93.75 107 LEU A N 1
ATOM 822 C CA . LEU A 1 107 ? -8.663 0.318 7.000 1.00 93.75 107 LEU A CA 1
ATOM 823 C C . LEU A 1 107 ? -8.861 1.411 8.056 1.00 93.75 107 LEU A C 1
ATOM 825 O O . LEU A 1 107 ? -9.404 1.155 9.131 1.00 93.75 107 LEU A O 1
ATOM 829 N N . LYS A 1 108 ? -8.478 2.652 7.749 1.00 94.38 108 LYS A N 1
ATOM 830 C CA . LYS A 1 108 ? -8.679 3.796 8.642 1.00 94.38 108 LYS A CA 1
ATOM 831 C C . LYS A 1 108 ? -10.157 4.037 8.939 1.00 94.38 108 LYS A C 1
ATOM 833 O O . LYS A 1 108 ? -10.492 4.237 10.103 1.00 94.38 108 LYS A O 1
ATOM 838 N N . ALA A 1 109 ? -11.033 3.968 7.939 1.00 92.69 109 ALA A N 1
ATOM 839 C CA . ALA A 1 109 ? -12.474 4.096 8.158 1.00 92.69 109 ALA A CA 1
ATOM 840 C C . ALA A 1 109 ? -12.997 3.002 9.107 1.00 92.69 109 ALA A C 1
ATOM 842 O O . ALA A 1 109 ? -13.673 3.295 10.092 1.00 92.69 109 ALA A O 1
ATOM 843 N N . SER A 1 110 ? -12.597 1.749 8.886 1.00 91.88 110 SER A N 1
ATOM 844 C CA . SER A 1 110 ? -13.026 0.629 9.726 1.00 91.88 110 SER A CA 1
ATOM 845 C C . SER A 1 110 ? -12.458 0.665 11.149 1.00 91.88 110 SER A C 1
ATOM 847 O O . SER A 1 110 ? -13.146 0.290 12.096 1.00 91.88 110 SER A O 1
ATOM 849 N N . THR A 1 111 ? -11.231 1.159 11.342 1.00 92.31 111 THR A N 1
ATOM 850 C CA . THR A 1 111 ? -10.661 1.338 12.694 1.00 92.31 111 THR A CA 1
ATOM 851 C C . THR A 1 111 ? -11.399 2.397 13.511 1.00 92.31 111 THR A C 1
ATOM 853 O O . THR A 1 111 ? -11.508 2.236 14.726 1.00 92.31 111 THR A O 1
ATOM 856 N N . LEU A 1 112 ? -11.949 3.435 12.868 1.00 89.50 112 LEU A N 1
ATOM 857 C CA . LEU A 1 112 ? -12.808 4.417 13.535 1.00 89.50 112 LEU A CA 1
ATOM 858 C C . LEU A 1 112 ? -14.129 3.779 13.982 1.00 89.50 112 LEU A C 1
ATOM 860 O O . LEU A 1 112 ? -14.521 3.941 15.137 1.00 89.50 112 LEU A O 1
ATOM 864 N N . GLU A 1 113 ? -14.775 2.997 13.111 1.00 88.25 113 GLU A N 1
ATOM 865 C CA . GLU A 1 113 ? -16.001 2.260 13.460 1.00 88.25 113 GLU A CA 1
ATOM 866 C C . GLU A 1 113 ? -15.779 1.280 14.620 1.00 88.25 113 GLU A C 1
ATOM 868 O O . GLU A 1 113 ? -16.594 1.197 15.539 1.00 88.25 113 GLU A O 1
ATOM 873 N N . ALA A 1 114 ? -14.655 0.561 14.601 1.00 87.06 114 ALA A N 1
ATOM 874 C CA . ALA A 1 114 ? -14.293 -0.421 15.619 1.00 87.06 114 ALA A CA 1
ATOM 875 C C . ALA A 1 114 ? -13.700 0.194 16.903 1.00 87.06 114 ALA A C 1
ATOM 877 O O . ALA A 1 114 ? -13.377 -0.547 17.830 1.00 87.06 114 ALA A O 1
ATOM 878 N N . ARG A 1 115 ? -13.533 1.527 16.970 1.00 88.38 115 ARG A N 1
ATOM 879 C CA . ARG A 1 115 ? -12.865 2.248 18.076 1.00 88.38 115 ARG A CA 1
ATOM 880 C C . ARG A 1 115 ? -11.459 1.711 18.390 1.00 88.38 115 ARG A C 1
ATOM 882 O O . ARG A 1 115 ? -11.028 1.668 19.540 1.00 88.38 115 ARG A O 1
ATOM 889 N N . ALA A 1 116 ? -10.732 1.294 17.357 1.00 89.38 116 ALA A N 1
ATOM 890 C CA . ALA A 1 116 ? -9.401 0.704 17.460 1.00 89.38 116 ALA A CA 1
ATOM 891 C C . ALA A 1 116 ? -8.304 1.774 17.297 1.00 89.38 116 ALA A C 1
ATOM 893 O O . ALA A 1 116 ? -7.565 1.774 16.313 1.00 89.38 116 ALA A O 1
ATOM 894 N N . GLU A 1 117 ? -8.190 2.694 18.259 1.00 90.56 117 GLU A N 1
ATOM 895 C CA . GLU A 1 117 ? -7.334 3.895 18.165 1.00 90.56 117 GLU A CA 1
ATOM 896 C C . GLU A 1 117 ? -5.854 3.591 17.888 1.00 90.56 117 GLU A C 1
ATOM 898 O O . GLU A 1 117 ? -5.223 4.243 17.057 1.00 90.56 117 GLU A O 1
ATOM 903 N N . VAL A 1 118 ? -5.299 2.559 18.530 1.00 91.19 118 VAL A N 1
ATOM 904 C CA . VAL A 1 118 ? -3.900 2.145 18.323 1.00 91.19 118 VAL A CA 1
ATOM 905 C C . VAL A 1 118 ? -3.666 1.689 16.880 1.00 91.19 118 VAL A C 1
ATOM 907 O O . VAL A 1 118 ? -2.657 2.033 16.262 1.00 91.19 118 VAL A O 1
ATOM 910 N N . VAL A 1 119 ? -4.616 0.932 16.328 1.00 91.88 119 VAL A N 1
ATOM 911 C CA . VAL A 1 119 ? -4.552 0.434 14.949 1.00 91.88 119 VAL A CA 1
ATOM 912 C C . VAL A 1 119 ? -4.737 1.590 13.968 1.00 91.88 119 VAL A C 1
ATOM 914 O O . VAL A 1 119 ? -3.995 1.685 12.994 1.00 91.88 119 VAL A O 1
ATOM 917 N N . HIS A 1 120 ? -5.646 2.521 14.272 1.00 93.38 120 HIS A N 1
ATOM 918 C CA . HIS A 1 120 ? -5.853 3.736 13.490 1.00 93.38 120 HIS A CA 1
ATOM 919 C C . HIS A 1 120 ? -4.581 4.588 13.396 1.00 93.38 120 HIS A C 1
ATOM 921 O O . HIS A 1 120 ? -4.161 4.957 12.300 1.00 93.38 120 HIS A O 1
ATOM 927 N N . ALA A 1 121 ? -3.931 4.862 14.531 1.00 93.62 121 ALA A N 1
ATOM 928 C CA . ALA A 1 121 ? -2.698 5.644 14.574 1.00 93.62 121 ALA A CA 1
ATOM 929 C C . ALA A 1 121 ? -1.577 4.984 13.758 1.00 93.62 121 ALA A C 1
ATOM 931 O O . ALA A 1 121 ? -0.815 5.662 13.063 1.00 93.62 121 ALA A O 1
ATOM 932 N N . LYS A 1 122 ? -1.493 3.650 13.804 1.00 92.94 122 LYS A N 1
ATOM 933 C CA . LYS A 1 122 ? -0.520 2.897 13.014 1.00 92.94 122 LYS A CA 1
ATOM 934 C C . LYS A 1 122 ? -0.841 2.962 11.516 1.00 92.94 122 LYS A C 1
ATOM 936 O O . LYS A 1 122 ? 0.053 3.292 10.747 1.00 92.94 122 LYS A O 1
ATOM 941 N N . ALA A 1 123 ? -2.098 2.766 11.117 1.00 92.69 123 ALA A N 1
ATOM 942 C CA . ALA A 1 123 ? -2.530 2.899 9.725 1.00 92.69 123 ALA A CA 1
ATOM 943 C C . ALA A 1 123 ? -2.279 4.313 9.165 1.00 92.69 123 ALA A C 1
ATOM 945 O O . ALA A 1 123 ? -1.774 4.449 8.054 1.00 92.69 123 ALA A O 1
ATOM 946 N N . ALA A 1 124 ? -2.542 5.365 9.948 1.00 94.12 124 ALA A N 1
ATOM 947 C CA . ALA A 1 124 ? -2.244 6.749 9.567 1.00 94.12 124 ALA A CA 1
ATOM 948 C C . ALA A 1 124 ? -0.735 7.002 9.393 1.00 94.12 124 ALA A C 1
ATOM 950 O O . ALA A 1 124 ? -0.312 7.719 8.489 1.00 94.12 124 ALA A O 1
ATOM 951 N N . LYS A 1 125 ? 0.107 6.380 10.227 1.00 95.00 125 LYS A N 1
ATOM 952 C CA . LYS A 1 125 ? 1.564 6.436 10.053 1.00 95.00 125 LYS A CA 1
ATOM 953 C C . LYS A 1 125 ? 2.005 5.745 8.759 1.00 95.00 125 LYS A C 1
ATOM 955 O O . LYS A 1 125 ? 2.896 6.258 8.086 1.00 95.00 125 LYS A O 1
ATOM 960 N N . THR A 1 126 ? 1.419 4.595 8.427 1.00 93.62 126 THR A N 1
ATOM 961 C CA . THR A 1 126 ? 1.700 3.874 7.175 1.00 93.62 126 THR A CA 1
ATOM 962 C C . THR A 1 126 ? 1.265 4.691 5.958 1.00 93.62 126 THR A C 1
ATOM 964 O O . THR A 1 126 ? 2.031 4.801 5.008 1.00 93.62 126 THR A O 1
ATOM 967 N N . GLU A 1 127 ? 0.091 5.326 6.010 1.00 95.31 127 GLU A N 1
ATOM 968 C CA . GLU A 1 127 ? -0.411 6.233 4.966 1.00 95.31 127 GLU A CA 1
ATOM 969 C C . GLU A 1 127 ? 0.549 7.397 4.708 1.00 95.31 127 GLU A C 1
ATOM 971 O O . GLU A 1 127 ? 0.935 7.631 3.569 1.00 95.31 127 GLU A O 1
ATOM 976 N N . LYS A 1 128 ? 1.021 8.069 5.765 1.00 94.88 128 LYS A N 1
ATOM 977 C CA . LYS A 1 128 ? 1.973 9.175 5.619 1.00 94.88 128 LYS A CA 1
ATOM 978 C C . LYS A 1 128 ? 3.256 8.742 4.900 1.00 94.88 128 LYS A C 1
ATOM 980 O O . LYS A 1 128 ? 3.731 9.423 3.999 1.00 94.88 128 LYS A O 1
ATOM 985 N N . LYS A 1 129 ? 3.819 7.592 5.280 1.00 94.44 129 LYS A N 1
ATOM 986 C CA . LYS A 1 129 ? 5.016 7.055 4.613 1.00 94.44 129 LYS A CA 1
ATOM 987 C C . LYS A 1 129 ? 4.746 6.682 3.153 1.00 94.44 129 LYS A C 1
ATOM 989 O O . LYS A 1 129 ? 5.619 6.833 2.305 1.00 94.44 129 LYS A O 1
ATOM 994 N N . LEU A 1 130 ? 3.549 6.174 2.867 1.00 93.56 130 LEU A N 1
ATOM 995 C CA . LEU A 1 130 ? 3.118 5.862 1.512 1.00 93.56 130 LEU A CA 1
ATOM 996 C C . LEU A 1 130 ? 3.044 7.128 0.647 1.00 93.56 130 LEU A C 1
ATOM 998 O O . LEU A 1 130 ? 3.539 7.118 -0.476 1.00 93.56 130 LEU A O 1
ATOM 1002 N N . GLU A 1 131 ? 2.491 8.219 1.173 1.00 93.06 131 GLU A N 1
ATOM 1003 C CA . GLU A 1 131 ? 2.454 9.518 0.490 1.00 93.06 131 GLU A CA 1
ATOM 1004 C C . GLU A 1 131 ? 3.867 10.043 0.195 1.00 93.06 131 GLU A C 1
ATOM 1006 O O . GLU A 1 131 ? 4.162 10.402 -0.946 1.00 93.06 131 GLU A O 1
ATOM 1011 N N . GLU A 1 132 ? 4.767 9.991 1.183 1.00 92.44 132 GL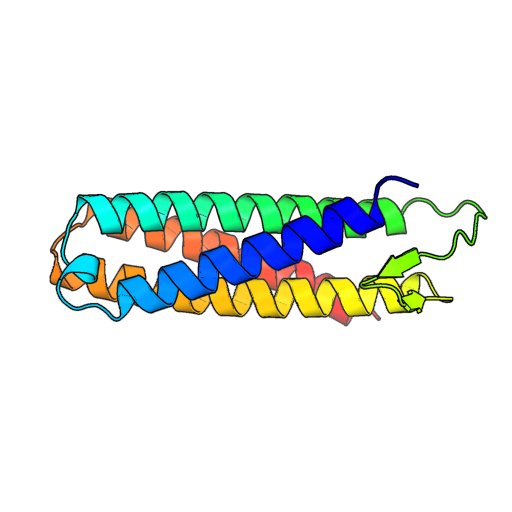U A N 1
ATOM 1012 C CA . GLU A 1 132 ? 6.184 10.353 1.020 1.00 92.44 132 GLU A CA 1
ATOM 1013 C C . GLU A 1 132 ? 6.864 9.509 -0.078 1.00 92.44 132 GLU A C 1
ATOM 1015 O O . GLU A 1 132 ? 7.640 10.025 -0.890 1.00 92.44 132 GLU A O 1
ATOM 1020 N N . LEU A 1 133 ? 6.558 8.207 -0.148 1.00 89.75 133 LEU A N 1
ATOM 1021 C CA . LEU A 1 133 ? 7.079 7.315 -1.184 1.00 89.75 133 LEU A CA 1
ATOM 1022 C C . LEU A 1 133 ? 6.537 7.670 -2.576 1.00 89.75 133 LEU A C 1
ATOM 1024 O O . LEU A 1 133 ? 7.322 7.758 -3.522 1.00 89.75 133 LEU A O 1
ATOM 1028 N N . ILE A 1 134 ? 5.226 7.894 -2.709 1.00 89.31 134 ILE A N 1
ATOM 1029 C CA . ILE A 1 134 ? 4.588 8.284 -3.977 1.00 89.31 134 ILE A CA 1
ATOM 1030 C C . ILE A 1 134 ? 5.184 9.600 -4.485 1.00 89.31 134 ILE A C 1
ATOM 1032 O O . ILE A 1 134 ? 5.522 9.707 -5.667 1.00 89.31 134 ILE A O 1
ATOM 1036 N N . GLU A 1 135 ? 5.365 10.589 -3.609 1.00 89.38 135 GLU A N 1
ATOM 1037 C CA . GLU A 1 135 ? 5.973 11.871 -3.962 1.00 89.38 135 GLU A CA 1
ATOM 1038 C C . GLU A 1 135 ? 7.432 11.698 -4.410 1.00 89.38 135 GLU A C 1
ATOM 1040 O O . GLU A 1 135 ? 7.848 12.233 -5.444 1.00 89.38 135 GLU A O 1
ATOM 1045 N N . ARG A 1 136 ? 8.212 10.887 -3.687 1.00 86.75 136 ARG A N 1
ATOM 1046 C CA . ARG A 1 136 ? 9.608 10.581 -4.032 1.00 86.75 136 ARG A CA 1
ATOM 1047 C C . ARG A 1 136 ? 9.740 9.890 -5.387 1.00 86.75 136 ARG A C 1
ATOM 1049 O O . ARG A 1 136 ? 10.680 10.177 -6.123 1.00 86.75 136 ARG A O 1
ATOM 1056 N N . ILE A 1 137 ? 8.827 8.984 -5.718 1.00 83.50 137 ILE A N 1
ATOM 1057 C CA . ILE A 1 137 ? 8.791 8.302 -7.015 1.00 83.50 137 ILE A CA 1
ATOM 1058 C C . ILE A 1 137 ? 8.401 9.316 -8.093 1.00 83.50 137 ILE A C 1
ATOM 1060 O O . ILE A 1 137 ? 9.178 9.573 -9.006 1.00 83.50 137 ILE A O 1
ATOM 1064 N N . THR A 1 138 ? 7.262 9.990 -7.938 1.00 82.50 138 THR A N 1
ATOM 1065 C CA . THR A 1 138 ? 6.715 10.926 -8.937 1.00 82.50 138 THR A CA 1
ATOM 1066 C C . THR A 1 138 ? 7.652 12.104 -9.231 1.00 82.50 138 THR A C 1
ATOM 1068 O O . THR A 1 138 ? 7.781 12.529 -10.379 1.00 82.50 138 THR A O 1
ATOM 1071 N N . SER A 1 139 ? 8.351 12.629 -8.221 1.00 83.06 139 SER A N 1
ATOM 1072 C CA . SER A 1 139 ? 9.331 13.713 -8.395 1.00 83.06 139 SER A CA 1
ATOM 1073 C C . SER A 1 139 ? 10.556 13.299 -9.214 1.00 83.06 139 SER A C 1
ATOM 1075 O O . SER A 1 139 ? 11.132 14.146 -9.898 1.00 83.06 139 SER A O 1
ATOM 1077 N N . LYS A 1 140 ? 10.932 12.013 -9.203 1.00 73.56 140 LYS A N 1
ATOM 1078 C CA . LYS A 1 140 ? 11.974 11.478 -10.090 1.00 73.56 140 LYS A CA 1
ATOM 1079 C C . LYS A 1 140 ? 11.494 11.393 -11.542 1.00 73.56 140 LYS A C 1
ATOM 1081 O O . LYS A 1 140 ? 12.288 11.666 -12.433 1.00 73.56 140 LYS A O 1
ATOM 1086 N N . PHE A 1 141 ? 10.209 11.113 -11.781 1.00 64.94 141 PHE A N 1
ATOM 1087 C CA . PHE A 1 141 ? 9.643 11.056 -13.140 1.00 64.94 141 PHE A CA 1
ATOM 1088 C C . PHE A 1 141 ? 9.411 12.426 -13.772 1.00 64.94 141 PHE A C 1
ATOM 1090 O O . PHE A 1 141 ? 9.570 12.554 -14.975 1.00 64.94 141 PHE A O 1
ATOM 1097 N N . LYS A 1 142 ? 9.123 13.474 -12.988 1.00 59.88 142 LYS A N 1
ATOM 1098 C CA . LYS A 1 142 ? 8.981 14.852 -13.508 1.00 59.88 142 LYS A CA 1
ATOM 1099 C C . LYS A 1 142 ? 10.281 15.471 -14.052 1.00 59.88 142 LYS A C 1
ATOM 1101 O O . LYS A 1 142 ? 10.241 16.586 -14.560 1.00 59.88 142 LYS A O 1
ATOM 1106 N N . ARG A 1 143 ? 11.434 14.820 -13.864 1.00 51.94 143 ARG A N 1
ATOM 1107 C CA . ARG A 1 143 ? 12.747 15.297 -14.340 1.00 51.94 143 ARG A CA 1
ATOM 1108 C C . ARG A 1 143 ? 13.132 14.755 -15.724 1.00 51.94 143 ARG A C 1
ATOM 1110 O O . ARG A 1 143 ? 14.233 15.057 -16.179 1.00 51.94 143 ARG A O 1
ATOM 1117 N N . TYR A 1 144 ? 12.247 13.984 -16.348 1.00 42.06 144 TYR A N 1
ATOM 1118 C CA . TYR A 1 144 ? 12.329 13.510 -17.728 1.00 42.06 144 TYR A CA 1
ATOM 1119 C C . TYR A 1 144 ? 11.231 14.179 -18.555 1.00 42.06 144 TYR A C 1
ATOM 1121 O O . TYR A 1 144 ? 11.478 14.397 -19.759 1.00 42.06 144 TYR A O 1
#